Protein AF-A0A2G1BQ97-F1 (afdb_monomer_lite)

Foldseek 3Di:
DCPLVPDQAEEDEAEDPDPDDPVVVVCVVVVVVGVRYYYYYHDDPVVVVVVVCVRPPDDDD

Organism: NCBI:txid361581

Structure (mmCIF, N/CA/C/O backbone):
data_AF-A0A2G1BQ97-F1
#
_entry.id   AF-A0A2G1BQ97-F1
#
loop_
_atom_site.group_PDB
_atom_site.id
_atom_site.type_symbol
_atom_site.label_atom_id
_atom_site.label_alt_id
_atom_site.label_comp_id
_atom_site.label_asym_id
_atom_site.label_entity_id
_atom_site.label_seq_id
_atom_site.pdbx_PDB_ins_code
_atom_site.Cartn_x
_atom_site.Cartn_y
_atom_site.Cartn_z
_atom_site.occupancy
_atom_site.B_iso_or_equiv
_atom_site.auth_seq_id
_atom_site.auth_comp_id
_atom_site.auth_asym_id
_atom_site.auth_atom_id
_atom_site.pdbx_PDB_model_num
ATOM 1 N N . ASN A 1 1 ? -4.810 14.539 12.272 1.00 60.12 1 ASN A N 1
ATOM 2 C CA . ASN A 1 1 ? -4.777 13.390 11.349 1.00 60.12 1 ASN A CA 1
ATOM 3 C C . ASN A 1 1 ? -5.894 12.438 11.767 1.00 60.12 1 ASN A C 1
ATOM 5 O O . ASN A 1 1 ? -5.708 11.717 12.733 1.00 60.12 1 ASN A O 1
ATOM 9 N N . THR A 1 2 ? -7.090 12.544 11.178 1.00 83.75 2 THR A N 1
ATOM 10 C CA . THR A 1 2 ? -8.301 11.814 11.630 1.00 83.75 2 THR A CA 1
ATOM 11 C C . THR A 1 2 ? -8.766 10.739 10.651 1.00 83.75 2 THR A C 1
ATOM 13 O O . THR A 1 2 ? -9.731 10.047 10.942 1.00 83.75 2 THR A O 1
ATOM 16 N N . LEU A 1 3 ? -8.093 10.589 9.505 1.00 89.50 3 LEU A N 1
ATOM 17 C CA . LEU A 1 3 ? -8.545 9.700 8.438 1.00 89.50 3 LEU A CA 1
ATOM 18 C C . LEU A 1 3 ? -8.410 8.223 8.834 1.00 89.50 3 LEU A C 1
ATOM 20 O O . LEU A 1 3 ? -9.422 7.538 8.908 1.00 89.50 3 LEU A O 1
ATOM 24 N N . LEU A 1 4 ? -7.195 7.758 9.158 1.00 91.75 4 LEU A N 1
ATOM 25 C CA . LEU A 1 4 ? -6.933 6.342 9.459 1.00 91.75 4 LEU A CA 1
ATOM 26 C C . LEU A 1 4 ? -7.820 5.770 10.578 1.00 91.75 4 LEU A C 1
ATOM 28 O O . LEU A 1 4 ? -8.407 4.722 10.341 1.00 91.75 4 LEU A O 1
ATOM 32 N N . PRO A 1 5 ? -8.052 6.447 11.722 1.00 92.50 5 PRO A N 1
ATOM 33 C CA . PRO A 1 5 ? -8.989 5.947 12.737 1.00 92.50 5 PRO A CA 1
ATOM 34 C C . PRO A 1 5 ? -10.447 5.797 12.268 1.00 92.50 5 PRO A C 1
ATOM 36 O O . PRO A 1 5 ? -11.235 5.141 12.939 1.00 92.50 5 PRO A O 1
ATOM 39 N N . THR A 1 6 ? -10.830 6.434 11.157 1.00 93.31 6 THR A N 1
ATOM 40 C CA . THR A 1 6 ? -12.193 6.377 10.593 1.00 93.31 6 THR A CA 1
ATOM 41 C C . THR A 1 6 ? -12.298 5.497 9.348 1.00 93.31 6 THR A C 1
ATOM 43 O O . THR A 1 6 ? -13.402 5.205 8.892 1.00 93.31 6 THR A O 1
ATOM 46 N N . CYS A 1 7 ? -11.168 5.062 8.789 1.00 93.25 7 CYS A N 1
ATOM 47 C CA . CYS A 1 7 ? -11.138 4.126 7.676 1.00 93.25 7 CYS A CA 1
ATOM 48 C C . CYS A 1 7 ? -11.370 2.703 8.184 1.00 93.25 7 CYS A C 1
ATOM 50 O O . CYS A 1 7 ? -10.765 2.281 9.163 1.00 93.25 7 CYS A O 1
ATOM 52 N N . GLN A 1 8 ? -12.187 1.926 7.474 1.00 92.88 8 GLN A N 1
ATOM 53 C CA . GLN A 1 8 ? -12.272 0.489 7.737 1.00 92.88 8 GLN A CA 1
ATOM 54 C C . GLN A 1 8 ? -10.954 -0.211 7.385 1.00 92.88 8 GLN A C 1
ATOM 56 O O . GLN A 1 8 ? -10.476 -1.046 8.140 1.00 92.88 8 GLN A O 1
ATOM 61 N N . TYR A 1 9 ? -10.371 0.146 6.242 1.00 94.19 9 TYR A N 1
ATOM 62 C CA . TYR A 1 9 ? -9.108 -0.394 5.758 1.00 94.19 9 TYR A CA 1
ATOM 63 C C . TYR A 1 9 ? -8.492 0.585 4.756 1.00 94.19 9 TYR A C 1
ATOM 65 O O . TYR A 1 9 ? -9.213 1.162 3.936 1.00 94.19 9 TYR A O 1
ATOM 73 N N . TYR A 1 10 ? -7.180 0.799 4.825 1.00 95.12 10 TYR A N 1
ATOM 74 C CA . TYR A 1 10 ? -6.442 1.675 3.918 1.00 95.12 10 TYR A CA 1
ATOM 75 C C . TYR A 1 10 ? -5.191 0.962 3.401 1.00 95.12 10 TYR A C 1
ATOM 77 O O . TYR A 1 10 ? -4.337 0.550 4.183 1.00 95.12 10 TYR A O 1
ATOM 85 N N . SER A 1 11 ? -5.039 0.875 2.078 1.00 95.56 11 SER A N 1
ATOM 86 C CA . SER A 1 11 ? -3.844 0.304 1.447 1.00 95.56 11 SER A CA 1
ATOM 87 C C . SER A 1 11 ? -3.098 1.349 0.632 1.00 95.56 11 SER A C 1
ATOM 89 O O . SER A 1 11 ? -3.669 1.974 -0.263 1.00 95.56 11 SER A O 1
ATOM 91 N N . TYR A 1 12 ? -1.803 1.491 0.893 1.00 96.12 12 TYR A N 1
ATOM 92 C CA . TYR A 1 12 ? -0.889 2.249 0.049 1.00 96.12 12 TYR A CA 1
ATOM 93 C C . TYR A 1 12 ? -0.075 1.289 -0.824 1.00 96.12 12 TYR A C 1
ATOM 95 O O . TYR A 1 12 ? 0.587 0.383 -0.317 1.00 96.12 12 TYR A O 1
ATOM 103 N N . ILE A 1 13 ? -0.121 1.489 -2.143 1.00 95.62 13 ILE A N 1
ATOM 104 C CA . ILE A 1 13 ? 0.596 0.651 -3.107 1.00 95.62 13 ILE A CA 1
ATOM 105 C C . ILE A 1 13 ? 1.553 1.518 -3.919 1.00 95.62 13 ILE A C 1
ATOM 107 O O . ILE A 1 13 ? 1.128 2.430 -4.627 1.00 95.62 13 ILE A O 1
ATOM 111 N N . GLU A 1 14 ? 2.843 1.197 -3.865 1.00 95.94 14 GLU A N 1
ATOM 112 C CA . GLU A 1 14 ? 3.864 1.834 -4.695 1.00 95.94 14 GLU A CA 1
ATOM 113 C C . GLU A 1 14 ? 4.244 0.906 -5.857 1.00 95.94 14 GLU A C 1
ATOM 115 O O . GLU A 1 14 ? 4.774 -0.186 -5.643 1.00 95.94 14 GLU A O 1
ATOM 120 N N . ILE A 1 15 ? 3.998 1.330 -7.100 1.00 94.31 15 ILE A N 1
ATOM 121 C CA . ILE A 1 15 ? 4.369 0.564 -8.299 1.00 94.31 15 ILE A CA 1
ATOM 122 C C . ILE A 1 15 ? 5.699 1.102 -8.826 1.00 94.31 15 ILE A C 1
ATOM 124 O O . ILE A 1 15 ? 5.748 2.047 -9.614 1.00 94.31 15 ILE A O 1
ATOM 128 N N . THR A 1 16 ? 6.801 0.526 -8.356 1.00 92.88 16 THR A N 1
ATOM 129 C CA . THR A 1 16 ? 8.151 0.950 -8.736 1.00 92.88 16 THR A CA 1
ATOM 130 C C . THR A 1 16 ? 9.156 -0.176 -8.541 1.00 92.88 16 THR A C 1
ATOM 132 O O . THR A 1 16 ? 9.012 -1.017 -7.657 1.00 92.88 16 THR A O 1
ATOM 135 N N . ARG A 1 17 ? 10.215 -0.161 -9.355 1.00 92.56 17 ARG A N 1
ATOM 136 C CA . ARG A 1 17 ? 11.397 -1.028 -9.194 1.00 92.56 17 ARG A CA 1
ATOM 137 C C . ARG A 1 17 ? 12.558 -0.327 -8.490 1.00 92.56 17 ARG A C 1
ATOM 139 O O . ARG A 1 17 ? 13.601 -0.939 -8.277 1.00 92.56 17 ARG A O 1
ATOM 146 N N . ARG A 1 18 ? 12.418 0.972 -8.223 1.00 92.12 18 ARG A N 1
ATOM 147 C CA . ARG A 1 18 ? 13.450 1.788 -7.576 1.00 92.12 18 ARG A CA 1
ATOM 148 C C . ARG A 1 18 ? 13.433 1.547 -6.069 1.00 92.12 18 ARG A C 1
ATOM 150 O O . ARG A 1 18 ? 12.499 0.949 -5.545 1.00 92.12 18 ARG A O 1
ATOM 157 N N . SER A 1 19 ? 14.465 2.033 -5.387 1.00 91.25 19 SER A N 1
ATOM 158 C CA . SER A 1 19 ? 14.433 2.151 -3.932 1.00 91.25 19 SER A CA 1
ATOM 159 C C . SER A 1 19 ? 13.242 3.004 -3.492 1.00 91.25 19 SER A C 1
ATOM 161 O O . SER A 1 19 ? 12.874 3.964 -4.182 1.00 91.25 19 SER A O 1
ATOM 163 N N . HIS A 1 20 ? 12.686 2.657 -2.334 1.00 93.12 20 HIS A N 1
ATOM 164 C CA . HIS A 1 20 ? 11.599 3.389 -1.701 1.00 93.12 20 HIS A CA 1
ATOM 165 C C . HIS A 1 20 ? 11.931 4.875 -1.529 1.00 93.12 20 HIS A C 1
ATOM 167 O O . HIS A 1 20 ? 13.082 5.263 -1.312 1.00 93.12 20 HIS A O 1
ATOM 173 N N . GLN A 1 21 ? 10.909 5.709 -1.711 1.00 89.56 21 GLN A N 1
ATOM 174 C CA . GLN A 1 21 ? 10.997 7.166 -1.621 1.00 89.56 21 GLN A CA 1
ATOM 175 C C . GLN A 1 21 ? 10.615 7.647 -0.214 1.00 89.56 21 GLN A C 1
ATOM 177 O O . GLN A 1 21 ? 10.094 6.890 0.600 1.00 89.56 21 GLN A O 1
ATOM 182 N N . THR A 1 22 ? 10.791 8.942 0.057 1.00 94.12 22 THR A N 1
ATOM 183 C CA . THR A 1 22 ? 10.454 9.558 1.353 1.00 94.12 22 THR A CA 1
ATOM 184 C C . THR A 1 22 ? 9.044 9.213 1.837 1.00 94.12 22 THR A C 1
ATOM 186 O O . THR A 1 22 ? 8.866 8.910 3.010 1.00 94.12 22 THR A O 1
ATOM 189 N N . LEU A 1 23 ? 8.043 9.208 0.946 1.00 94.12 23 LEU A N 1
ATOM 190 C CA . LEU A 1 23 ? 6.658 8.919 1.332 1.00 94.12 23 LEU A CA 1
ATOM 191 C C . LEU A 1 23 ? 6.484 7.503 1.891 1.00 94.12 23 LEU A C 1
ATOM 193 O O . LEU A 1 23 ? 5.754 7.326 2.860 1.00 94.12 23 LEU A O 1
ATOM 197 N N . TRP A 1 24 ? 7.184 6.520 1.317 1.00 95.81 24 TRP A N 1
ATOM 198 C CA . TRP A 1 24 ? 7.185 5.155 1.834 1.00 95.81 24 TRP A CA 1
ATOM 199 C C . TRP A 1 24 ? 7.699 5.138 3.274 1.00 95.81 24 TRP A C 1
ATOM 201 O O . TRP A 1 24 ? 7.000 4.681 4.167 1.00 95.81 24 TRP A O 1
ATOM 211 N N . HIS A 1 25 ? 8.861 5.738 3.530 1.00 94.38 25 HIS A N 1
ATOM 212 C CA . HIS A 1 25 ? 9.453 5.760 4.871 1.00 94.38 25 HIS A CA 1
ATOM 213 C C . HIS A 1 25 ? 8.616 6.516 5.909 1.00 94.38 25 HIS A C 1
ATOM 215 O O . HIS A 1 25 ? 8.618 6.164 7.087 1.00 94.38 25 HIS A O 1
ATOM 2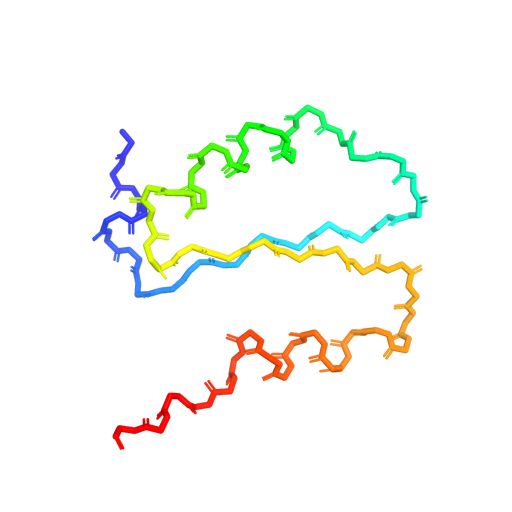21 N N . GLU A 1 26 ? 7.881 7.552 5.501 1.00 94.31 26 GLU A N 1
ATOM 222 C CA . GLU A 1 26 ? 6.934 8.218 6.398 1.00 94.31 26 GLU A CA 1
ATOM 223 C C . GLU A 1 26 ? 5.716 7.339 6.703 1.00 94.31 26 GLU A C 1
ATOM 225 O O . GLU A 1 26 ? 5.206 7.368 7.822 1.00 94.31 26 GLU A O 1
ATOM 230 N N . TYR A 1 27 ? 5.264 6.538 5.739 1.00 95.19 27 TYR A N 1
ATOM 231 C CA . TYR A 1 27 ? 4.126 5.638 5.913 1.00 95.19 27 TYR A CA 1
ATOM 232 C C . TYR A 1 27 ? 4.504 4.350 6.660 1.00 95.19 27 TYR A C 1
ATOM 234 O O . TYR A 1 27 ? 3.679 3.853 7.422 1.00 95.19 27 TYR A O 1
ATOM 242 N N . GLU A 1 28 ? 5.752 3.875 6.575 1.00 94.31 28 GLU A N 1
ATOM 243 C CA . GLU A 1 28 ? 6.261 2.752 7.389 1.00 94.31 28 GLU A CA 1
ATOM 244 C C . GLU A 1 28 ? 6.099 3.030 8.891 1.00 94.31 28 GLU A C 1
ATOM 246 O O . GLU A 1 28 ? 5.778 2.142 9.680 1.00 94.31 28 GLU A O 1
ATOM 251 N N . LYS A 1 29 ? 6.245 4.296 9.303 1.00 93.31 29 LYS A N 1
ATOM 252 C CA . LYS A 1 29 ? 6.003 4.709 10.693 1.00 93.31 29 LYS A CA 1
ATOM 253 C C . LYS A 1 29 ? 4.540 4.499 11.098 1.00 93.31 29 LYS A C 1
ATOM 255 O O . LYS A 1 29 ? 4.275 4.172 12.252 1.00 93.31 29 LYS A O 1
ATOM 260 N N . LEU A 1 30 ? 3.599 4.669 10.166 1.00 93.25 30 LEU A N 1
ATOM 261 C CA . LEU A 1 30 ? 2.163 4.498 10.401 1.00 93.25 30 LEU A CA 1
ATOM 262 C C . LEU A 1 30 ? 1.757 3.025 10.454 1.00 93.25 30 LEU A C 1
ATOM 264 O O . LEU A 1 30 ? 0.912 2.683 11.272 1.00 93.25 30 LEU A O 1
ATOM 268 N N . GLU A 1 31 ? 2.372 2.160 9.646 1.00 91.12 31 GLU A N 1
ATOM 269 C CA . GLU A 1 31 ? 2.082 0.715 9.633 1.00 91.12 31 GLU A CA 1
ATOM 270 C C . GLU A 1 31 ? 2.278 0.078 11.015 1.00 91.12 31 GLU A C 1
ATOM 272 O O . GLU A 1 31 ? 1.454 -0.710 11.460 1.00 91.12 31 GLU A O 1
ATOM 277 N N . SER A 1 32 ? 3.289 0.519 11.770 1.00 88.31 32 SER A N 1
ATOM 278 C CA . SER A 1 32 ? 3.494 0.068 13.157 1.00 88.31 32 SER A CA 1
ATOM 279 C C . SER A 1 32 ? 2.428 0.535 14.164 1.00 88.31 32 SER A C 1
ATOM 281 O O . SER A 1 32 ? 2.386 0.036 15.286 1.00 88.31 32 SER A O 1
ATOM 283 N N . SER A 1 33 ? 1.616 1.532 13.801 1.00 92.69 33 SER A N 1
ATOM 284 C CA . SER A 1 33 ? 0.689 2.229 14.705 1.00 92.69 33 SER A CA 1
ATOM 285 C C . SER A 1 33 ? -0.791 1.975 14.397 1.00 92.69 33 SER A C 1
ATOM 287 O O . SER A 1 33 ? -1.638 2.337 15.213 1.00 92.69 33 SER A O 1
ATOM 289 N N . PHE A 1 34 ? -1.117 1.417 13.227 1.00 93.06 34 PHE A N 1
ATOM 290 C CA . PHE A 1 34 ? -2.489 1.274 12.739 1.00 93.06 34 PHE A CA 1
ATOM 291 C C . PHE A 1 34 ? -2.701 -0.092 12.080 1.00 93.06 34 PHE A C 1
ATOM 293 O O . PHE A 1 34 ? -2.259 -0.311 10.957 1.00 93.06 34 PHE A O 1
ATOM 300 N N . ASP A 1 35 ? -3.461 -0.971 12.736 1.00 91.25 35 ASP A N 1
ATOM 301 C CA . ASP A 1 35 ? -3.761 -2.323 12.228 1.00 91.25 35 ASP A CA 1
ATOM 302 C C . ASP A 1 35 ? -4.582 -2.314 10.924 1.00 91.25 35 ASP A C 1
ATOM 304 O O . ASP A 1 35 ? -4.580 -3.271 10.156 1.00 91.25 35 ASP A O 1
ATOM 308 N N . ASN A 1 36 ? -5.296 -1.218 10.655 1.00 93.44 36 ASN A N 1
ATOM 309 C CA . ASN A 1 36 ? -6.128 -1.029 9.468 1.00 93.44 36 ASN A CA 1
ATOM 310 C C . ASN A 1 36 ? -5.390 -0.336 8.308 1.00 93.44 36 ASN A C 1
ATOM 312 O O . ASN A 1 36 ? -6.031 0.155 7.372 1.00 93.44 36 ASN A O 1
ATOM 316 N N . PHE A 1 37 ? -4.060 -0.266 8.372 1.00 95.44 37 PHE A N 1
ATOM 317 C CA . PHE A 1 37 ? -3.205 0.316 7.347 1.00 95.44 37 PHE A CA 1
ATOM 318 C C . PHE A 1 37 ? -2.216 -0.726 6.822 1.00 95.44 37 PHE A C 1
ATOM 320 O O . PHE A 1 37 ? -1.550 -1.400 7.597 1.00 95.44 37 PHE A O 1
ATOM 327 N N . ALA A 1 38 ? -2.105 -0.842 5.500 1.00 95.38 38 ALA A N 1
ATOM 328 C CA . ALA A 1 38 ? -1.196 -1.788 4.861 1.00 95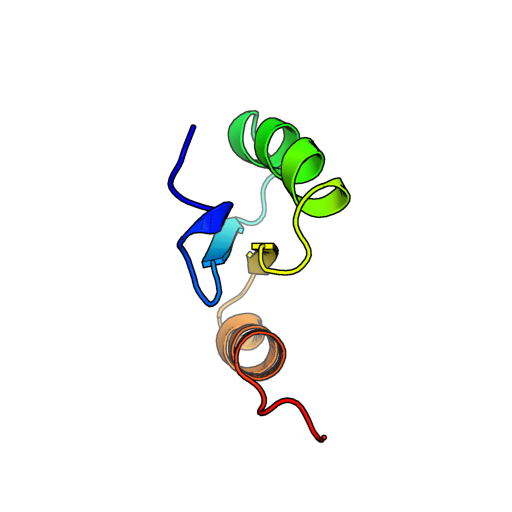.38 38 ALA A CA 1
ATOM 329 C C . ALA A 1 38 ? -0.386 -1.132 3.742 1.00 95.38 38 ALA A C 1
ATOM 331 O O . ALA A 1 38 ? -0.923 -0.361 2.937 1.00 95.38 38 ALA A O 1
ATOM 332 N N . MET A 1 39 ? 0.894 -1.492 3.644 1.00 96.19 39 MET A N 1
ATOM 333 C CA . MET A 1 39 ? 1.778 -1.038 2.575 1.00 96.19 39 MET A CA 1
ATOM 334 C C . MET A 1 39 ? 2.252 -2.192 1.693 1.00 96.19 39 MET A C 1
ATOM 336 O O . MET A 1 39 ? 2.666 -3.246 2.172 1.00 96.19 39 MET A O 1
ATOM 340 N N . LYS A 1 40 ? 2.221 -1.996 0.370 1.00 96.38 40 LYS A N 1
ATOM 341 C CA . LYS A 1 40 ? 2.740 -2.973 -0.600 1.00 96.38 40 LYS A CA 1
ATOM 342 C C . LYS A 1 40 ? 3.524 -2.300 -1.718 1.00 96.38 40 LYS A C 1
ATOM 344 O O . LYS A 1 40 ? 3.198 -1.202 -2.163 1.00 96.38 40 LYS A O 1
ATOM 349 N N . ASN A 1 41 ? 4.541 -2.996 -2.217 1.00 96.00 41 ASN A N 1
ATOM 350 C CA . ASN A 1 41 ? 5.283 -2.600 -3.408 1.00 96.00 41 ASN A CA 1
ATOM 351 C C . ASN A 1 41 ? 5.078 -3.625 -4.525 1.00 96.00 41 ASN A C 1
ATOM 353 O O . ASN A 1 41 ? 5.212 -4.826 -4.307 1.00 96.00 41 ASN A O 1
ATOM 357 N N . ILE A 1 42 ? 4.776 -3.129 -5.722 1.00 96.62 42 ILE A N 1
ATOM 358 C CA . ILE A 1 42 ? 4.601 -3.927 -6.938 1.00 96.62 42 ILE A CA 1
ATOM 359 C C . ILE A 1 42 ? 5.744 -3.580 -7.892 1.00 96.62 42 ILE A C 1
ATOM 361 O O . ILE A 1 42 ? 5.943 -2.414 -8.242 1.00 96.62 42 ILE A O 1
ATOM 365 N N . LYS A 1 43 ? 6.493 -4.594 -8.340 1.00 95.62 43 LYS A N 1
ATOM 366 C CA . LYS A 1 43 ? 7.646 -4.419 -9.244 1.00 95.62 43 LYS A CA 1
ATOM 367 C C . LYS A 1 43 ? 7.312 -4.800 -10.682 1.00 95.62 43 LYS A C 1
ATOM 369 O O . LYS A 1 43 ? 7.912 -4.271 -11.629 1.00 95.62 43 LYS A O 1
ATOM 374 N N . THR A 1 44 ? 6.382 -5.733 -10.849 1.00 96.44 44 THR A N 1
ATOM 375 C CA . THR A 1 44 ? 5.962 -6.300 -12.128 1.00 96.44 44 THR A CA 1
ATOM 376 C C . THR A 1 44 ? 4.444 -6.451 -12.193 1.00 96.44 44 THR A C 1
ATOM 378 O O . THR A 1 44 ? 3.756 -6.405 -11.179 1.00 96.44 44 THR A O 1
ATOM 381 N N . VAL A 1 45 ? 3.911 -6.611 -13.407 1.00 95.62 45 VAL A N 1
ATOM 382 C CA . VAL A 1 45 ? 2.467 -6.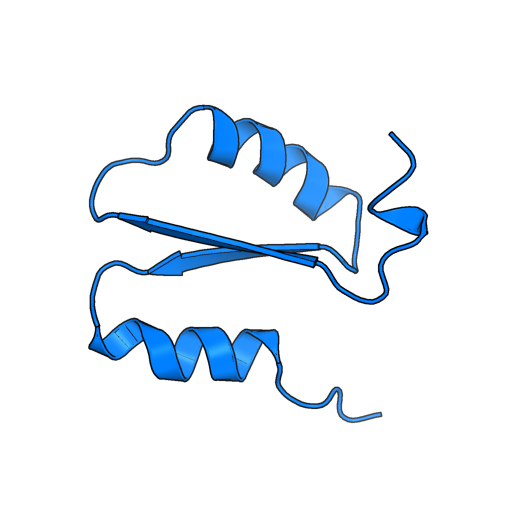811 -13.629 1.00 95.62 45 VAL A CA 1
ATOM 383 C C . VAL A 1 45 ? 1.985 -8.113 -12.983 1.00 95.62 45 VAL A C 1
ATOM 385 O O . VAL A 1 45 ? 0.881 -8.151 -12.444 1.00 95.62 45 VAL A O 1
ATOM 388 N N . ASP A 1 46 ? 2.836 -9.140 -12.965 1.00 97.19 46 ASP A N 1
ATOM 389 C CA . ASP A 1 46 ? 2.532 -10.447 -12.374 1.00 97.19 46 ASP A CA 1
ATOM 390 C C . ASP A 1 46 ? 2.328 -10.366 -10.852 1.00 97.19 46 ASP A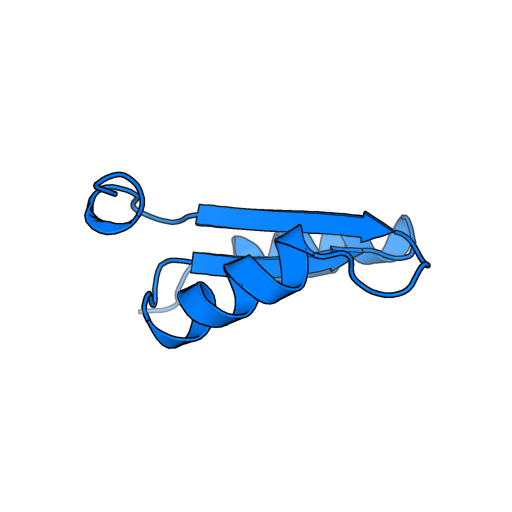 C 1
ATOM 392 O O . ASP A 1 46 ? 1.611 -11.187 -10.281 1.00 97.19 46 ASP A O 1
ATOM 396 N N . ASP A 1 47 ? 2.875 -9.332 -10.201 1.00 96.19 47 ASP A N 1
ATOM 397 C CA . ASP A 1 47 ? 2.699 -9.094 -8.766 1.00 96.19 47 ASP A CA 1
ATOM 398 C C . ASP A 1 47 ? 1.323 -8.485 -8.431 1.00 96.19 47 ASP A C 1
ATOM 400 O O . ASP A 1 47 ? 0.894 -8.544 -7.280 1.00 96.19 47 ASP A O 1
ATOM 404 N N . ILE A 1 48 ? 0.603 -7.902 -9.402 1.00 95.00 48 ILE A N 1
ATOM 405 C CA . ILE A 1 48 ? -0.642 -7.157 -9.136 1.00 95.00 48 ILE A CA 1
ATOM 406 C C . ILE A 1 48 ? -1.700 -8.068 -8.514 1.00 95.00 48 ILE A C 1
ATOM 408 O O . ILE A 1 48 ? -2.215 -7.779 -7.436 1.00 95.00 48 ILE A O 1
ATOM 412 N N . PHE A 1 49 ? -2.026 -9.182 -9.171 1.00 95.94 49 PHE A N 1
ATOM 413 C CA . PHE A 1 49 ? -3.064 -10.083 -8.677 1.00 95.94 49 PHE A CA 1
ATOM 414 C C . PHE A 1 49 ? -2.759 -10.668 -7.285 1.00 95.94 49 PHE A C 1
ATOM 416 O O . PHE A 1 49 ? -3.625 -10.553 -6.415 1.00 95.94 49 PHE A O 1
ATOM 423 N N . PRO A 1 50 ? -1.581 -11.272 -7.020 1.00 96.81 50 PRO A N 1
ATOM 424 C CA . PRO A 1 50 ? -1.293 -11.823 -5.699 1.00 96.81 50 PRO A CA 1
ATOM 425 C C . PRO A 1 50 ? -1.271 -10.751 -4.601 1.00 96.81 50 PRO A C 1
ATOM 427 O O . PRO A 1 50 ? -1.821 -11.003 -3.532 1.00 96.81 50 PRO A O 1
ATOM 430 N N . VAL A 1 51 ? -0.737 -9.551 -4.866 1.00 96.62 51 VAL A N 1
ATOM 431 C CA . VAL A 1 51 ? -0.719 -8.450 -3.885 1.00 96.62 51 VAL A CA 1
ATOM 432 C C . VAL A 1 51 ? -2.132 -7.987 -3.537 1.00 96.62 51 VAL A C 1
ATOM 434 O O . VAL A 1 51 ? -2.475 -7.882 -2.362 1.00 96.62 51 VAL A O 1
ATOM 437 N N . PHE A 1 52 ? -2.984 -7.747 -4.535 1.00 95.31 52 PHE A N 1
ATOM 438 C CA . PHE A 1 52 ? -4.370 -7.347 -4.276 1.00 95.31 52 PHE A CA 1
ATOM 439 C C . PHE A 1 52 ? -5.165 -8.460 -3.593 1.00 95.31 52 PHE A C 1
ATOM 441 O O . PHE A 1 52 ? -5.979 -8.187 -2.715 1.00 95.31 52 PHE A O 1
ATOM 448 N N . ARG A 1 53 ? -4.923 -9.721 -3.963 1.00 94.50 53 ARG A N 1
ATOM 449 C CA . ARG A 1 53 ? -5.571 -10.853 -3.304 1.00 94.50 53 ARG A CA 1
ATOM 450 C C . ARG A 1 53 ? -5.199 -10.927 -1.827 1.00 94.50 53 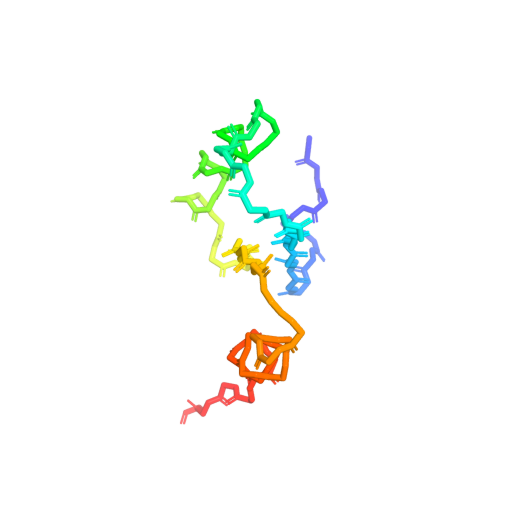ARG A C 1
ATOM 452 O O . ARG A 1 53 ? -6.085 -11.186 -1.030 1.00 94.50 53 ARG A O 1
ATOM 459 N N . GLU A 1 54 ? -3.940 -10.692 -1.470 1.00 93.38 54 GLU A N 1
ATOM 460 C CA . GLU A 1 54 ? -3.501 -10.642 -0.072 1.00 93.38 54 GLU A CA 1
ATOM 461 C C . GLU A 1 54 ? -4.141 -9.468 0.685 1.00 93.38 54 GLU A C 1
ATOM 463 O O . GLU A 1 54 ? -4.658 -9.664 1.779 1.00 93.38 54 GLU A O 1
ATOM 468 N N . LEU A 1 55 ? -4.158 -8.270 0.090 1.00 9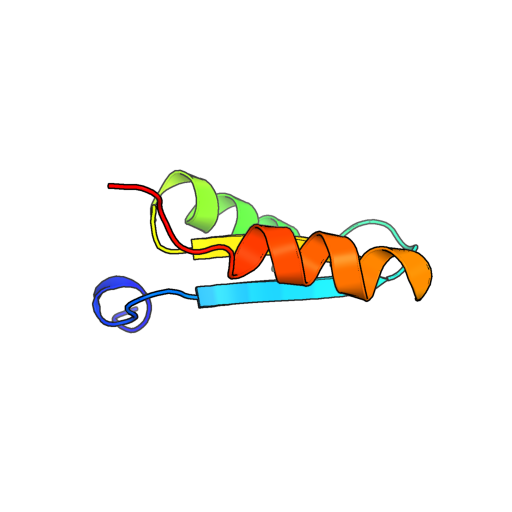4.38 55 LEU A N 1
ATOM 469 C CA . LEU A 1 55 ? -4.716 -7.062 0.715 1.00 94.38 55 LEU A CA 1
ATOM 470 C C . LEU A 1 55 ? -6.225 -7.150 0.979 1.00 94.38 55 LEU A C 1
ATOM 472 O O . LEU A 1 55 ? -6.714 -6.595 1.954 1.00 94.38 55 LEU A O 1
ATOM 476 N N . PHE A 1 56 ? -6.970 -7.818 0.098 1.00 91.62 56 PHE A N 1
ATOM 477 C CA . PHE A 1 56 ? -8.436 -7.834 0.132 1.00 91.62 56 PHE A CA 1
ATOM 478 C C . PHE A 1 56 ? -9.019 -9.237 0.314 1.00 91.62 56 PHE A C 1
ATOM 480 O O . PHE A 1 56 ? -10.205 -9.461 0.044 1.00 91.62 56 PHE A O 1
ATOM 487 N N . GLN A 1 57 ? -8.208 -10.207 0.747 1.00 90.19 57 GLN A N 1
ATOM 488 C CA . GLN A 1 57 ? -8.749 -11.501 1.141 1.00 90.19 57 GLN A CA 1
ATOM 489 C C . GLN A 1 57 ? -9.715 -11.304 2.306 1.00 90.19 57 GLN A C 1
ATOM 491 O O . GLN A 1 57 ? -9.487 -10.488 3.196 1.00 90.19 57 GLN A O 1
ATOM 496 N N . LYS A 1 58 ? -10.809 -12.066 2.302 1.00 84.00 58 LYS A N 1
ATOM 497 C CA . LYS A 1 58 ? -11.731 -12.059 3.435 1.00 84.00 58 LYS A CA 1
ATOM 498 C C . LYS A 1 58 ? -10.978 -12.526 4.673 1.00 84.00 58 LYS A C 1
ATOM 500 O O . LYS A 1 58 ? -10.409 -13.619 4.662 1.00 84.00 58 LYS A O 1
ATOM 505 N N . GLU A 1 59 ? -11.022 -11.724 5.728 1.00 72.44 59 GLU A N 1
ATOM 506 C CA . GLU A 1 59 ? -10.627 -12.179 7.053 1.00 72.44 59 GLU A CA 1
ATOM 507 C C . GLU A 1 59 ? -11.475 -13.404 7.395 1.00 72.44 59 GLU A C 1
ATOM 509 O O . GLU A 1 59 ? -12.706 -13.388 7.293 1.00 72.44 59 GLU A O 1
ATOM 514 N N . THR A 1 60 ? -10.804 -14.514 7.691 1.00 64.69 60 THR A N 1
ATOM 515 C CA . THR A 1 60 ? -11.493 -15.710 8.168 1.00 64.69 60 THR A CA 1
ATOM 516 C C . THR A 1 60 ? -11.648 -15.517 9.668 1.00 64.69 60 THR A C 1
ATOM 518 O O . THR A 1 60 ? -10.638 -15.431 10.363 1.00 64.69 60 THR A O 1
ATOM 521 N N . ALA A 1 61 ? -12.893 -15.333 10.112 1.00 47.12 61 ALA A N 1
ATOM 522 C CA . ALA A 1 61 ? -13.252 -15.165 11.520 1.00 47.12 61 ALA A CA 1
ATOM 523 C C . ALA A 1 61 ? -12.870 -16.385 12.369 1.00 47.12 61 ALA A C 1
ATOM 525 O O . ALA A 1 61 ? -12.914 -17.516 11.824 1.00 47.12 61 ALA A O 1
#

Sequence (61 aa):
NTLLPTCQYYSYIEITRRSHQTLWHEYEKLESSFDNFAMKNIKTVDDIFPVFRELFQKETA

InterPro domains:
  IPR006698 Uncharacterised protein family UPF0229 [PF04285] (2-59)
  IPR006698 Uncharacterised protein family UPF0229 [PTHR30510] (2-60)

Radius of gyration: 12.65 Å; chains: 1; bounding box: 28×29×28 Å

pLDDT: mean 91.53, std 8.81, range [47.12, 97.19]

Secondary structure (DSSP, 8-state):
--SGGG-S-EEEEEE-SSPPPHHHHHHHHHHTT-TTEEEEEE-SGGGHHHHHHHHTPPP--